Protein AF-A0A259BSA4-F1 (afdb_monomer_lite)

Structure (mmCIF, N/CA/C/O backbone):
data_AF-A0A259BSA4-F1
#
_entry.id   AF-A0A259BSA4-F1
#
loop_
_atom_site.group_PDB
_atom_site.id
_atom_site.type_symbol
_atom_site.label_atom_id
_atom_site.label_alt_id
_atom_site.label_comp_id
_atom_site.label_asym_id
_atom_site.label_entity_id
_atom_site.label_seq_id
_atom_site.pdbx_PDB_ins_code
_atom_site.Cartn_x
_atom_site.Cartn_y
_atom_site.Cartn_z
_atom_site.occupancy
_atom_site.B_iso_or_equiv
_atom_site.auth_seq_id
_atom_site.auth_comp_id
_atom_site.auth_asym_id
_atom_site.auth_atom_id
_atom_site.pdbx_PDB_model_num
ATOM 1 N 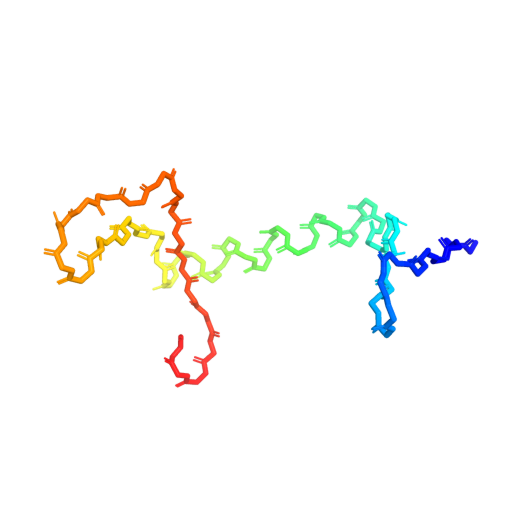N . MET A 1 1 ? 0.804 -4.226 -26.780 1.00 55.50 1 MET A N 1
ATOM 2 C CA . MET A 1 1 ? 1.473 -5.151 -25.842 1.00 55.50 1 MET A CA 1
ATOM 3 C C . MET A 1 1 ? 2.441 -4.327 -25.017 1.00 55.50 1 MET A C 1
ATOM 5 O O . MET A 1 1 ? 3.353 -3.761 -25.607 1.00 55.50 1 MET A O 1
ATOM 9 N N . SER A 1 2 ? 2.204 -4.165 -23.713 1.00 63.81 2 SER A N 1
ATOM 10 C CA . SER A 1 2 ? 3.155 -3.453 -22.851 1.00 63.81 2 SER A CA 1
ATOM 11 C C 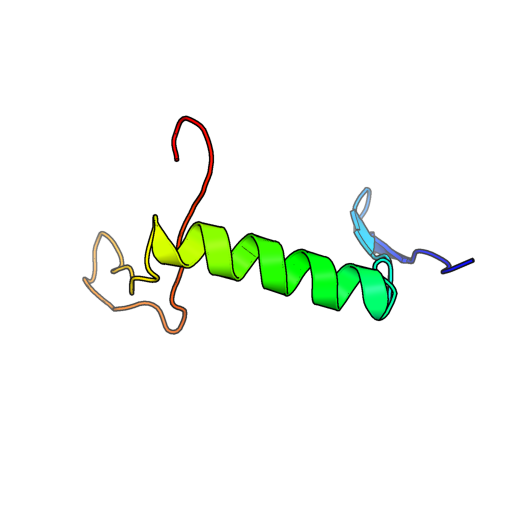. SER A 1 2 ? 4.446 -4.261 -22.775 1.00 63.81 2 SER A C 1
ATOM 13 O O . SER A 1 2 ? 4.432 -5.422 -22.371 1.00 63.81 2 SER A O 1
ATOM 15 N N . GLN A 1 3 ? 5.545 -3.666 -23.228 1.00 83.56 3 GLN A N 1
ATOM 16 C CA . GLN A 1 3 ? 6.868 -4.266 -23.124 1.00 83.56 3 GLN A CA 1
ATOM 17 C C . GLN A 1 3 ? 7.310 -4.167 -21.660 1.00 83.56 3 GLN A C 1
ATOM 19 O O . GLN A 1 3 ? 7.251 -3.087 -21.069 1.00 83.56 3 GLN A O 1
ATOM 24 N N . HIS A 1 4 ? 7.686 -5.292 -21.057 1.00 90.81 4 HIS A N 1
ATOM 25 C CA . HIS A 1 4 ? 8.224 -5.299 -19.701 1.00 90.81 4 HIS A CA 1
ATOM 26 C C . HIS A 1 4 ? 9.705 -4.903 -19.713 1.00 90.81 4 HIS A C 1
ATOM 28 O O . HIS A 1 4 ? 10.411 -5.139 -20.693 1.00 90.81 4 HIS A O 1
ATOM 34 N N . MET A 1 5 ? 10.174 -4.317 -18.614 1.00 96.75 5 MET A N 1
ATOM 35 C CA . MET A 1 5 ? 11.571 -3.942 -18.397 1.00 96.75 5 MET A CA 1
ATOM 36 C C . MET A 1 5 ? 12.152 -4.775 -17.258 1.00 96.75 5 MET A C 1
ATOM 38 O O . MET A 1 5 ? 11.583 -4.796 -16.170 1.00 96.75 5 MET A O 1
ATOM 42 N N . GLU A 1 6 ? 13.288 -5.434 -17.473 1.00 97.06 6 GLU A N 1
ATOM 43 C CA . GLU A 1 6 ? 14.030 -6.053 -16.374 1.00 97.06 6 GLU A CA 1
ATOM 44 C C . GLU A 1 6 ? 14.791 -4.963 -15.600 1.00 97.06 6 GLU A C 1
ATOM 46 O O . GLU A 1 6 ? 15.673 -4.305 -16.147 1.00 97.06 6 GLU A O 1
ATOM 51 N N . VAL A 1 7 ? 14.409 -4.724 -14.341 1.00 97.12 7 VAL A N 1
ATOM 52 C CA . VAL A 1 7 ? 14.984 -3.657 -13.489 1.00 97.12 7 VAL A CA 1
ATOM 53 C C . VAL A 1 7 ? 16.080 -4.163 -12.549 1.00 97.12 7 VAL A C 1
ATOM 55 O O . VAL A 1 7 ? 16.853 -3.380 -12.004 1.00 97.12 7 VAL A O 1
ATOM 58 N N . ALA A 1 8 ? 16.140 -5.477 -12.360 1.00 97.94 8 ALA A N 1
ATOM 59 C CA . ALA A 1 8 ? 17.185 -6.230 -11.678 1.00 97.94 8 ALA A CA 1
ATOM 60 C C . ALA A 1 8 ? 17.066 -7.698 -12.129 1.00 97.94 8 ALA A C 1
ATOM 62 O O . ALA A 1 8 ? 15.980 -8.070 -12.576 1.00 97.94 8 ALA A O 1
ATOM 63 N N . PRO A 1 9 ? 18.107 -8.543 -11.989 1.00 98.12 9 PRO A N 1
ATOM 64 C CA . PRO A 1 9 ? 18.027 -9.953 -12.373 1.00 98.12 9 PRO A CA 1
ATOM 65 C C . PRO A 1 9 ? 16.794 -10.652 -11.778 1.00 98.12 9 PRO A C 1
ATOM 67 O O . PRO A 1 9 ? 16.665 -10.760 -10.558 1.00 98.12 9 PRO A O 1
ATOM 70 N N . GLY A 1 10 ? 15.872 -11.091 -12.639 1.00 97.19 10 GLY A N 1
ATOM 71 C CA . GLY A 1 10 ? 14.619 -11.748 -12.244 1.00 97.19 10 GLY A CA 1
ATOM 72 C C . GLY A 1 10 ? 13.488 -10.815 -11.781 1.00 97.19 10 GLY A C 1
ATOM 73 O O . GLY A 1 10 ? 12.447 -11.298 -11.339 1.00 97.19 10 GLY A O 1
ATOM 74 N N . CYS A 1 11 ? 13.652 -9.494 -11.886 1.00 97.25 11 CYS A N 1
ATOM 75 C CA . CYS A 1 11 ? 12.647 -8.497 -11.516 1.00 97.25 11 CYS A CA 1
ATOM 76 C C . CYS A 1 11 ? 12.130 -7.766 -12.760 1.00 97.25 11 CYS A C 1
ATOM 78 O O . CYS A 1 11 ? 12.820 -6.921 -13.333 1.00 97.25 11 CYS A O 1
ATOM 80 N N . LEU A 1 12 ? 10.898 -8.083 -13.166 1.00 96.69 12 LEU A N 1
ATOM 81 C CA . LEU A 1 12 ? 10.260 -7.519 -14.355 1.00 96.69 12 LEU A CA 1
ATOM 82 C C . LEU A 1 12 ? 9.246 -6.440 -13.970 1.00 96.69 12 LEU A C 1
ATOM 84 O O . LEU A 1 12 ? 8.271 -6.703 -13.268 1.00 96.69 12 LEU A O 1
ATOM 88 N N . TYR A 1 13 ? 9.434 -5.235 -14.489 1.00 95.62 13 TYR A N 1
ATOM 89 C CA . TYR A 1 13 ? 8.491 -4.134 -14.379 1.00 95.62 13 TYR A CA 1
ATOM 90 C C . TYR A 1 13 ? 7.565 -4.087 -15.598 1.00 95.62 13 TYR A C 1
ATOM 92 O O . TYR A 1 13 ? 8.028 -4.002 -16.735 1.00 95.62 13 TYR A O 1
ATOM 100 N N . TRP A 1 14 ? 6.252 -4.110 -15.356 1.00 95.88 14 TRP A N 1
ATOM 101 C CA . TRP A 1 14 ? 5.213 -4.071 -16.387 1.00 95.88 14 TRP A CA 1
ATOM 102 C C . TRP A 1 14 ? 4.457 -2.737 -16.324 1.00 95.88 14 TRP A C 1
ATOM 104 O O . TRP A 1 14 ? 3.470 -2.619 -15.588 1.00 95.88 14 TRP A O 1
ATOM 114 N N . PRO A 1 15 ? 4.902 -1.705 -17.061 1.00 94.50 15 PRO A N 1
ATOM 115 C CA . PRO A 1 15 ? 4.227 -0.417 -17.050 1.00 94.50 15 PRO A CA 1
ATOM 116 C C . PRO A 1 15 ? 2.808 -0.550 -17.610 1.00 94.50 15 PRO A C 1
ATOM 118 O O . PRO A 1 15 ? 2.595 -1.173 -18.652 1.00 94.50 15 PRO A O 1
ATOM 121 N N . GLN A 1 16 ? 1.847 0.078 -16.925 1.00 93.12 16 GLN A N 1
ATOM 122 C CA . GLN A 1 16 ? 0.433 0.089 -17.324 1.00 93.12 16 GLN A CA 1
ATOM 123 C C . GLN A 1 16 ? -0.134 -1.324 -17.553 1.00 93.12 16 GLN A C 1
ATOM 125 O O . GLN A 1 16 ? -0.885 -1.547 -18.498 1.00 93.12 16 GLN A O 1
ATOM 130 N N . PHE A 1 17 ? 0.265 -2.293 -16.718 1.00 94.94 17 PHE A N 1
ATOM 131 C CA . PHE A 1 17 ? -0.234 -3.668 -16.812 1.00 94.94 17 PHE A CA 1
ATOM 132 C C . PHE A 1 17 ? -1.758 -3.738 -16.675 1.00 94.94 17 PHE A C 1
ATOM 134 O O . PHE A 1 17 ? -2.422 -4.405 -17.463 1.00 94.94 17 PHE A O 1
ATOM 141 N N . LEU A 1 18 ? -2.303 -3.011 -15.695 1.00 95.62 18 LEU A N 1
ATOM 142 C CA . LEU A 1 18 ? -3.734 -2.764 -15.603 1.00 95.62 18 LEU A CA 1
ATOM 143 C C . LEU A 1 18 ? -4.073 -1.557 -16.471 1.00 95.62 18 LEU A C 1
ATOM 145 O O . LEU A 1 18 ? -3.557 -0.455 -16.243 1.00 95.62 18 LEU A O 1
ATOM 149 N N . ASP A 1 19 ? -4.960 -1.765 -17.438 1.00 95.62 19 ASP A N 1
ATOM 150 C CA . ASP A 1 19 ? -5.591 -0.667 -18.154 1.00 95.62 19 ASP A CA 1
ATOM 151 C C . ASP A 1 19 ? -6.516 0.132 -17.222 1.00 95.62 19 ASP A C 1
ATOM 153 O O . ASP A 1 19 ? -6.643 -0.142 -16.023 1.00 95.62 19 ASP A O 1
ATOM 157 N N . ARG A 1 20 ? -7.162 1.166 -17.763 1.00 96.81 20 ARG A N 1
ATOM 158 C CA . ARG A 1 20 ? -8.010 2.038 -16.953 1.00 96.81 20 ARG A CA 1
ATOM 159 C C . ARG A 1 20 ? -9.148 1.278 -16.264 1.00 96.81 20 ARG A C 1
ATOM 161 O O . ARG A 1 20 ? -9.407 1.531 -15.091 1.00 96.81 20 ARG A O 1
ATOM 168 N N . SER A 1 21 ? -9.793 0.355 -16.972 1.00 98.19 21 SER A N 1
ATOM 169 C CA . SER A 1 21 ? -10.914 -0.414 -16.430 1.00 98.19 21 SER A CA 1
ATOM 170 C C . SER A 1 21 ? -10.446 -1.370 -15.333 1.00 98.19 21 SER A C 1
ATOM 172 O O . SER A 1 21 ? -11.071 -1.439 -14.276 1.00 98.19 21 SER A O 1
ATOM 174 N N . GLY A 1 22 ? -9.303 -2.034 -15.528 1.00 98.12 22 GLY A N 1
ATOM 175 C CA . GLY A 1 22 ? -8.696 -2.899 -14.518 1.00 98.12 22 GLY A CA 1
ATOM 176 C C . GLY A 1 22 ? -8.280 -2.143 -13.253 1.00 98.12 22 GLY A C 1
ATOM 177 O O . GLY A 1 22 ? -8.456 -2.650 -12.147 1.00 98.12 22 GLY A O 1
ATOM 178 N N . GLN A 1 23 ? -7.779 -0.911 -13.386 1.00 98.31 23 GLN A N 1
ATOM 179 C CA . GLN A 1 23 ? -7.463 -0.060 -12.232 1.00 98.31 23 GLN A CA 1
ATOM 180 C C . GLN A 1 23 ? -8.718 0.304 -11.428 1.00 98.31 23 GLN A C 1
ATOM 182 O O . GLN A 1 23 ? -8.696 0.258 -10.200 1.00 98.31 23 GLN A O 1
ATOM 187 N N . GLU A 1 24 ? -9.813 0.659 -12.103 1.00 98.62 24 GLU A N 1
ATOM 188 C CA . GLU A 1 24 ? -11.081 1.013 -11.453 1.00 98.62 24 GLU A CA 1
ATOM 189 C C . GLU A 1 24 ? -11.719 -0.188 -10.747 1.00 9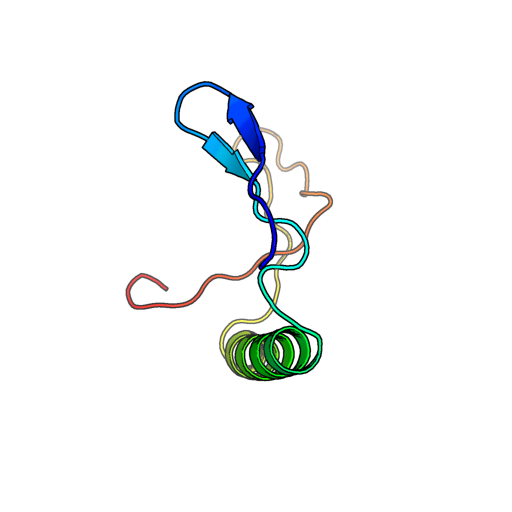8.62 24 GLU A C 1
ATOM 191 O O . GLU A 1 24 ? -12.171 -0.053 -9.608 1.00 98.62 24 GLU A O 1
ATOM 196 N N . ALA A 1 25 ? -11.686 -1.367 -11.377 1.00 9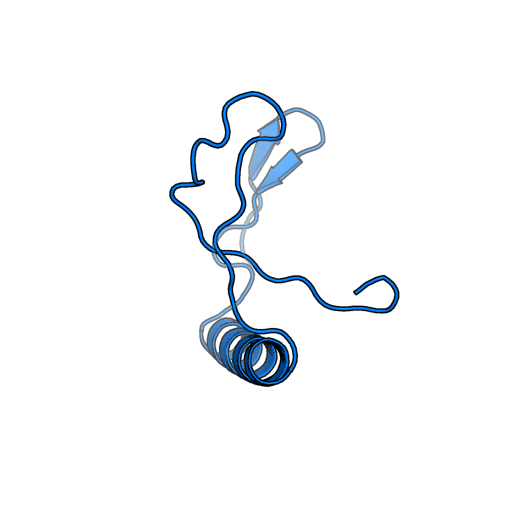8.62 25 ALA A N 1
ATOM 197 C CA . ALA A 1 25 ? -12.150 -2.612 -10.769 1.00 98.62 25 ALA A CA 1
ATOM 198 C C . ALA A 1 25 ? -11.374 -2.933 -9.481 1.00 98.62 25 ALA A C 1
ATOM 200 O O . ALA A 1 25 ? -11.981 -3.141 -8.430 1.00 98.62 25 ALA A O 1
ATOM 201 N N . LEU A 1 26 ? -10.038 -2.859 -9.531 1.00 98.25 26 LEU A N 1
ATOM 202 C CA . LEU A 1 26 ? -9.186 -3.110 -8.369 1.00 98.25 26 LEU A CA 1
ATOM 203 C C . LEU A 1 2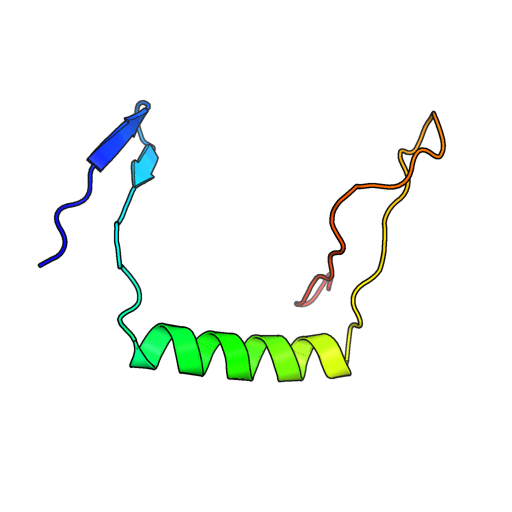6 ? -9.456 -2.123 -7.222 1.00 98.25 26 LEU A C 1
ATOM 205 O O . LEU A 1 26 ? -9.494 -2.519 -6.060 1.00 98.25 26 LEU A O 1
ATOM 209 N N . VAL A 1 27 ? -9.671 -0.839 -7.524 1.00 98.44 27 VAL A N 1
ATOM 210 C CA . VAL A 1 27 ? -10.051 0.153 -6.502 1.00 98.44 27 VAL A CA 1
ATOM 211 C C . VAL A 1 27 ? -11.386 -0.214 -5.849 1.00 98.44 27 VAL A C 1
ATOM 213 O O . VAL A 1 27 ? -11.517 -0.090 -4.631 1.00 98.44 27 VAL A O 1
ATOM 216 N N . GLY A 1 28 ? -12.365 -0.678 -6.631 1.00 98.56 28 GLY A N 1
ATOM 217 C CA . GLY A 1 28 ? -13.643 -1.171 -6.117 1.00 98.56 28 GLY A CA 1
ATOM 218 C C . GLY A 1 28 ? -13.467 -2.320 -5.123 1.00 98.56 28 GLY A C 1
ATOM 219 O O . GLY A 1 28 ? -13.953 -2.231 -3.997 1.00 98.56 28 GLY A O 1
ATOM 220 N N . GLU A 1 29 ? -12.707 -3.347 -5.506 1.00 98.06 29 GLU A N 1
ATOM 221 C CA . GLU A 1 29 ? -12.417 -4.507 -4.653 1.00 98.06 29 GLU A CA 1
ATOM 222 C C . GLU A 1 29 ? -11.684 -4.112 -3.363 1.00 98.06 29 GLU A C 1
ATOM 224 O O . GLU A 1 29 ? -12.073 -4.523 -2.267 1.00 98.06 29 GLU A O 1
ATOM 229 N N . ILE A 1 30 ? -10.668 -3.246 -3.466 1.00 97.69 30 ILE A N 1
ATOM 230 C CA . ILE A 1 30 ? -9.933 -2.736 -2.301 1.00 97.69 30 ILE A CA 1
ATOM 231 C C . ILE A 1 30 ? -10.867 -1.970 -1.360 1.00 97.69 30 ILE A C 1
ATOM 233 O O . ILE A 1 30 ? -10.769 -2.133 -0.148 1.00 97.69 30 ILE A O 1
ATOM 237 N N . ASN A 1 31 ? -11.792 -1.155 -1.873 1.00 98.12 31 ASN A N 1
ATOM 238 C CA . ASN A 1 31 ? -12.733 -0.430 -1.017 1.00 98.12 31 ASN A CA 1
ATOM 239 C C . ASN A 1 31 ? -13.654 -1.373 -0.231 1.00 98.12 31 ASN A C 1
ATOM 241 O O . ASN A 1 31 ? -13.928 -1.102 0.937 1.00 98.12 31 ASN A O 1
ATOM 245 N N . THR A 1 32 ? -14.096 -2.481 -0.834 1.00 97.81 32 THR A N 1
ATOM 246 C CA . THR A 1 32 ? -14.866 -3.514 -0.124 1.00 97.81 32 THR A CA 1
ATOM 247 C C . THR A 1 32 ? -14.038 -4.143 0.992 1.00 97.81 32 THR A C 1
ATOM 249 O O . THR A 1 32 ? -14.502 -4.216 2.125 1.00 97.81 32 THR A O 1
ATOM 252 N N . ILE A 1 33 ? -12.786 -4.505 0.709 1.00 97.00 33 ILE A N 1
ATOM 253 C CA . ILE A 1 33 ? -11.859 -5.035 1.716 1.00 97.00 33 ILE A CA 1
ATOM 254 C C . ILE A 1 33 ? -11.659 -4.037 2.860 1.00 97.00 33 ILE A C 1
ATOM 256 O O . ILE A 1 33 ? -11.725 -4.409 4.026 1.00 97.00 33 ILE A O 1
ATOM 260 N N . LEU A 1 34 ? -11.443 -2.757 2.551 1.00 97.62 34 LEU A N 1
ATOM 261 C CA . LEU A 1 34 ? -11.191 -1.729 3.562 1.00 97.62 34 LEU A CA 1
ATOM 262 C C . LEU A 1 34 ? -12.420 -1.401 4.420 1.00 97.62 34 LEU A C 1
ATOM 264 O O . LEU A 1 34 ? -12.258 -0.834 5.502 1.00 97.62 34 LEU A O 1
ATOM 268 N N . ALA A 1 35 ? -13.627 -1.751 3.969 1.00 97.31 35 ALA A N 1
ATOM 269 C CA . ALA A 1 35 ? -14.822 -1.687 4.803 1.00 97.31 35 ALA A CA 1
ATOM 270 C C . ALA A 1 35 ? -14.795 -2.750 5.917 1.00 97.31 35 ALA A C 1
ATOM 272 O O . ALA A 1 35 ? -15.252 -2.477 7.025 1.00 97.31 35 ALA A O 1
ATOM 273 N N . GLU A 1 36 ? -14.230 -3.930 5.643 1.00 95.62 36 GLU A N 1
ATOM 274 C CA . GLU A 1 36 ? -14.093 -5.031 6.608 1.00 95.62 36 GLU A CA 1
ATOM 275 C C . GLU A 1 36 ? -12.815 -4.916 7.452 1.00 95.62 36 GLU A C 1
ATOM 277 O O . GLU A 1 36 ? -12.837 -5.139 8.662 1.00 95.62 36 GLU A O 1
ATOM 282 N N . ALA A 1 37 ? -11.708 -4.513 6.827 1.00 96.38 37 ALA A N 1
ATOM 283 C CA . ALA A 1 37 ? -10.398 -4.328 7.438 1.00 96.38 37 ALA A CA 1
ATOM 284 C C . ALA A 1 37 ? -9.904 -2.884 7.215 1.00 96.38 37 ALA A C 1
ATOM 286 O O . ALA A 1 37 ? -9.148 -2.616 6.273 1.00 96.38 37 ALA A O 1
ATOM 287 N N . PRO A 1 38 ? -10.315 -1.919 8.061 1.00 97.19 38 PRO A N 1
ATOM 288 C CA . PRO A 1 38 ? -9.938 -0.520 7.897 1.00 97.19 38 PRO A CA 1
ATOM 289 C C . PRO A 1 38 ? -8.429 -0.275 7.964 1.00 97.19 38 PRO A C 1
ATOM 291 O O . PRO A 1 38 ? -7.683 -0.945 8.677 1.00 97.19 38 PRO A O 1
ATOM 294 N N . LEU A 1 39 ? -7.984 0.770 7.266 1.00 98.06 39 LEU A N 1
ATOM 295 C CA . LEU A 1 39 ? -6.597 1.227 7.310 1.00 98.06 39 LEU A CA 1
ATOM 296 C C . LEU A 1 39 ? -6.181 1.651 8.728 1.00 98.06 39 LEU A C 1
ATOM 298 O O . LEU A 1 39 ? -6.838 2.488 9.350 1.00 98.06 39 LEU A O 1
ATOM 302 N N . PHE A 1 40 ? -5.015 1.188 9.180 1.00 97.12 40 PHE A N 1
ATOM 303 C CA . PHE A 1 40 ? -4.379 1.635 10.422 1.00 97.12 40 PHE A CA 1
ATOM 304 C C . PHE A 1 40 ? -2.960 2.165 10.176 1.00 97.12 40 PHE A C 1
ATOM 306 O O . PHE A 1 40 ? -2.368 1.931 9.121 1.00 97.12 40 PHE A O 1
ATOM 313 N N . THR A 1 41 ? -2.409 2.896 11.153 1.00 98.38 41 THR A N 1
ATOM 314 C CA . THR A 1 41 ? -1.020 3.385 11.122 1.00 98.38 41 THR A CA 1
ATOM 315 C C . THR A 1 41 ? -0.148 2.533 12.050 1.00 98.38 41 THR A C 1
ATOM 317 O O . THR A 1 41 ? -0.237 2.682 13.274 1.00 98.38 41 THR A O 1
ATOM 320 N N . PRO A 1 42 ? 0.716 1.660 11.509 1.00 97.44 42 PRO A N 1
ATOM 321 C CA . PRO A 1 42 ? 1.608 0.832 12.311 1.00 97.44 42 PRO A CA 1
ATOM 322 C C . PRO A 1 42 ? 2.644 1.663 13.066 1.00 97.44 42 PRO A C 1
ATOM 324 O O . PRO A 1 42 ? 2.972 2.794 12.690 1.00 97.44 42 PRO A O 1
ATOM 327 N N . ARG A 1 43 ? 3.220 1.062 14.110 1.00 98.06 43 ARG A N 1
ATOM 328 C CA . ARG A 1 43 ? 4.325 1.638 14.882 1.00 98.06 43 ARG A CA 1
ATOM 329 C C . ARG A 1 43 ? 5.518 0.698 14.888 1.00 98.06 43 ARG A C 1
ATOM 331 O O . ARG A 1 43 ? 5.367 -0.513 15.005 1.00 98.06 43 ARG A O 1
ATOM 338 N N . MET A 1 44 ? 6.713 1.271 14.785 1.00 97.62 44 MET A N 1
ATOM 339 C CA . MET A 1 44 ? 7.963 0.517 14.833 1.00 97.62 44 MET A CA 1
ATOM 340 C C . MET A 1 44 ? 8.090 -0.246 16.167 1.00 97.62 44 MET A C 1
ATOM 342 O O . MET A 1 44 ? 8.012 0.400 17.215 1.00 97.62 44 MET A O 1
ATOM 346 N N . PRO A 1 45 ? 8.388 -1.562 16.162 1.00 92.94 45 PRO A N 1
ATOM 347 C CA . PRO A 1 45 ? 8.403 -2.393 17.375 1.00 92.94 45 PRO A CA 1
ATOM 348 C C . PRO A 1 45 ? 9.348 -1.928 18.492 1.00 92.94 45 PRO A C 1
ATOM 350 O O . PRO A 1 45 ? 9.131 -2.245 19.653 1.00 92.94 45 PRO A O 1
ATOM 353 N N . ARG A 1 46 ? 10.407 -1.180 18.155 1.00 95.81 46 ARG A N 1
ATOM 354 C CA . ARG A 1 46 ? 11.432 -0.729 19.116 1.00 95.81 46 ARG A CA 1
ATOM 355 C C . ARG A 1 46 ? 11.350 0.748 19.483 1.00 95.81 46 ARG A C 1
ATOM 357 O O . ARG A 1 46 ? 11.730 1.124 20.580 1.00 95.81 46 ARG A O 1
ATOM 364 N N . THR A 1 47 ? 10.903 1.594 18.561 1.00 97.12 47 THR A N 1
ATOM 365 C CA . THR A 1 47 ? 10.936 3.056 18.736 1.00 97.12 47 THR A CA 1
ATOM 366 C C . THR A 1 47 ? 9.549 3.667 18.883 1.00 97.12 47 THR A C 1
ATOM 368 O O . THR A 1 47 ? 9.438 4.859 19.148 1.00 97.12 47 THR A O 1
ATOM 371 N N . GLY A 1 48 ? 8.482 2.902 18.635 1.00 97.25 48 GLY A N 1
ATOM 372 C CA . GLY A 1 48 ? 7.105 3.399 18.633 1.00 97.25 48 GLY A CA 1
ATOM 373 C C . GLY A 1 48 ? 6.800 4.427 17.534 1.00 97.25 48 GLY A C 1
ATOM 374 O O . GLY A 1 48 ? 5.664 4.908 17.438 1.00 97.25 48 GLY A O 1
ATOM 375 N N . LYS A 1 49 ? 7.787 4.761 16.688 1.00 98.12 49 LYS A N 1
ATOM 376 C CA . LYS A 1 49 ? 7.639 5.724 15.599 1.00 98.12 49 LYS A CA 1
ATOM 377 C C . LYS A 1 49 ? 6.559 5.231 14.640 1.00 98.12 49 LYS A C 1
ATOM 379 O O . LYS A 1 49 ? 6.631 4.100 14.159 1.00 98.12 49 LYS A O 1
ATOM 384 N N . ALA A 1 50 ? 5.563 6.077 14.395 1.00 98.12 50 ALA A N 1
ATOM 385 C CA . ALA A 1 50 ? 4.496 5.787 13.450 1.00 98.12 50 ALA A CA 1
ATOM 386 C C . ALA A 1 50 ? 5.039 5.755 12.017 1.00 98.12 50 ALA A C 1
ATOM 388 O O . ALA A 1 50 ? 5.947 6.518 11.671 1.00 98.12 50 ALA A O 1
ATOM 389 N N . PHE A 1 51 ? 4.482 4.872 11.195 1.00 97.88 51 PHE A N 1
ATOM 390 C CA . PHE A 1 51 ? 4.768 4.844 9.765 1.00 97.88 51 PHE A CA 1
ATOM 391 C C . PHE A 1 51 ? 4.150 6.081 9.097 1.00 97.88 51 PHE A C 1
ATOM 393 O O . PHE A 1 51 ? 3.14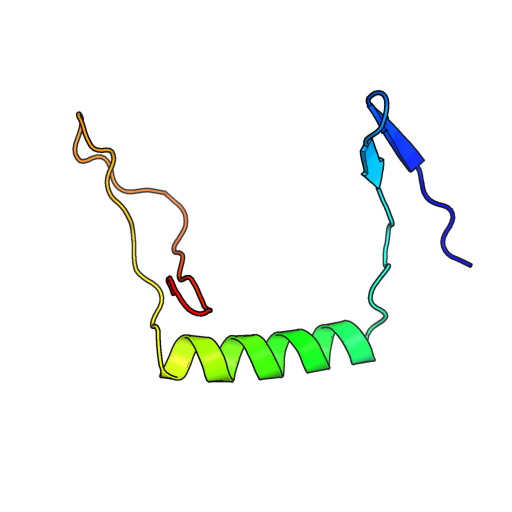8 6.618 9.567 1.00 97.88 51 PHE A O 1
ATOM 400 N N . SER A 1 52 ? 4.745 6.538 7.993 1.00 97.12 52 SER A N 1
ATOM 401 C CA . SER A 1 52 ? 4.152 7.589 7.152 1.00 97.12 52 SER A CA 1
ATOM 402 C C . SER A 1 52 ? 2.996 7.072 6.293 1.00 97.12 52 SER A C 1
ATOM 404 O O . SER A 1 52 ? 2.197 7.859 5.793 1.00 97.12 52 SER A O 1
ATOM 406 N N . VAL A 1 53 ? 2.913 5.753 6.121 1.00 97.56 53 VAL A N 1
ATOM 407 C CA . VAL A 1 53 ? 1.848 5.070 5.389 1.00 97.56 53 VAL A CA 1
ATOM 408 C C . VAL A 1 53 ? 0.803 4.513 6.348 1.00 97.56 53 VAL A C 1
ATOM 410 O O . VAL A 1 53 ? 1.104 4.167 7.494 1.00 97.56 53 VAL A O 1
ATOM 413 N N . ARG A 1 54 ? -0.425 4.387 5.844 1.00 97.94 54 ARG A N 1
ATOM 414 C CA . ARG A 1 54 ? -1.451 3.531 6.436 1.00 97.94 54 ARG A CA 1
ATOM 415 C C . ARG A 1 54 ? -1.536 2.247 5.633 1.00 97.94 54 ARG A C 1
ATOM 417 O O . ARG A 1 54 ? -1.306 2.274 4.426 1.00 97.94 54 ARG A O 1
ATOM 424 N N . MET A 1 55 ? -1.877 1.154 6.290 1.00 97.44 55 MET A N 1
ATOM 425 C CA . MET A 1 55 ? -1.988 -0.144 5.640 1.00 97.44 55 MET A CA 1
ATOM 426 C C . MET A 1 55 ? -3.157 -0.941 6.204 1.00 97.44 55 MET A C 1
ATOM 428 O O . MET A 1 55 ? -3.680 -0.628 7.273 1.00 97.44 55 MET A O 1
ATOM 432 N N . SER A 1 56 ? -3.559 -1.945 5.444 1.00 97.12 56 SER A N 1
ATOM 433 C CA . SER A 1 56 ? -4.461 -3.017 5.840 1.00 97.12 56 SER A CA 1
ATOM 434 C C . SER A 1 56 ? -3.966 -4.299 5.165 1.00 97.12 56 SER A C 1
ATOM 436 O O . SER A 1 56 ? -3.049 -4.234 4.339 1.00 97.12 56 SER A O 1
ATOM 438 N N . ASN A 1 57 ? -4.535 -5.442 5.520 1.00 95.94 57 ASN A N 1
ATOM 439 C CA . ASN A 1 57 ? -4.283 -6.710 4.848 1.00 95.94 57 ASN A CA 1
ATOM 440 C C . ASN A 1 57 ? -5.626 -7.403 4.549 1.00 95.94 57 ASN A C 1
ATOM 442 O O . ASN A 1 57 ? -6.674 -6.978 5.042 1.00 95.94 57 ASN A O 1
ATOM 446 N N . CYS A 1 58 ? -5.600 -8.403 3.670 1.00 95.38 58 CYS A N 1
ATOM 447 C CA . CYS A 1 58 ? -6.749 -9.260 3.409 1.00 95.38 58 CYS A CA 1
ATOM 448 C C . CYS A 1 58 ? -6.314 -10.695 3.099 1.00 95.38 58 CYS A C 1
ATOM 450 O O . CYS A 1 58 ? -5.246 -10.932 2.529 1.00 95.38 58 CYS A O 1
ATOM 452 N N . GLY A 1 59 ? -7.182 -11.657 3.410 1.00 91.88 59 GLY A N 1
ATOM 453 C CA . GLY A 1 59 ? -6.968 -13.081 3.157 1.00 91.88 59 GLY A CA 1
ATOM 454 C C . GLY A 1 59 ? -7.196 -13.933 4.408 1.00 91.88 59 GLY A C 1
ATOM 455 O O . GLY A 1 59 ? -7.747 -13.453 5.393 1.00 91.88 59 GLY A O 1
ATOM 456 N N . PRO A 1 60 ? -6.784 -15.212 4.402 1.00 90.50 60 PRO A N 1
ATOM 457 C CA . PRO A 1 60 ? -7.006 -16.106 5.542 1.00 90.50 60 PRO A CA 1
ATOM 458 C C . PRO A 1 60 ? -6.213 -15.748 6.806 1.00 90.50 60 PRO A C 1
ATOM 460 O O . PRO A 1 60 ? -6.596 -16.147 7.901 1.00 90.50 60 PRO A O 1
ATOM 463 N N . LEU A 1 61 ? -5.093 -15.036 6.668 1.00 88.31 61 LEU A N 1
ATOM 464 C CA . LEU A 1 61 ? -4.202 -14.683 7.782 1.00 88.31 61 LEU A CA 1
ATOM 465 C C . LEU A 1 61 ? -4.426 -13.257 8.310 1.00 88.31 61 LEU A C 1
ATOM 467 O O . LEU A 1 61 ? -3.575 -12.726 9.019 1.00 88.31 61 LEU A O 1
ATOM 471 N N . GLY A 1 62 ? -5.622 -12.725 8.053 1.00 71.69 62 GLY A N 1
ATOM 472 C CA . GLY A 1 62 ? -5.858 -11.787 6.960 1.00 71.69 62 GLY A CA 1
ATOM 473 C C . GLY A 1 62 ? -5.024 -10.556 6.850 1.00 71.69 62 GLY A C 1
ATOM 474 O O . GLY A 1 62 ? -3.801 -10.613 7.067 1.00 71.69 62 GLY A O 1
#

pLDDT: mean 94.82, std 7.64, range [55.5, 98.62]

Foldseek 3Di:
DFDWDDPDVVDTHGPCPDPPVSVVVVVVVVVVVCVVWPWDWDADPPPRHTDPDTDTDDDPVD

Secondary structure (DSSP, 8-state):
-PPPEEEETTEEE-TT-S-HHHHHHHHHHHHHHHHHS--B--B-TTT-PBPSS-B---STT-

Radius of gyration: 16.41 Å; chains: 1; bounding box: 33×24×45 Å

Sequence (62 aa):
MSQHMEVAPGCLYWPQFLDRSGQEALVGEINTILAEAPLFTPRMPRTGKAFSVRMSNCGPLG